Protein AF-A0A2E7HM05-F1 (afdb_monomer_lite)

pLDDT: mean 83.52, std 20.75, range [30.64, 97.94]

Radius of gyration: 20.59 Å; chains: 1; bounding box: 61×38×49 Å

Secondary structure (DSSP, 8-state):
-TTT-SSPEEEEE-S-SHHHHHHHHH-GGGGGGEEEEEEE---SS--SSBTTB-HHHHH-HHHHHHHHTS---EEEE-HHHHTT----HHHHHHHHHTT--PPP--S-SS-----------

Foldseek 3Di:
DLVPDPAADEAEAEAALQVVLVCCVVCLVSLVSHQEYEYEAFAPAQEPPHRGHDDNCVVPVPSVVSNVPSPHHYDYPYCVNVVPPDDDVVVVVVVVVVVDDDDDDPPDDDDPDDDDDDDDD

Structure (mmCIF, N/CA/C/O backbone):
data_AF-A0A2E7HM05-F1
#
_entry.id   AF-A0A2E7HM05-F1
#
loop_
_atom_site.group_PDB
_atom_site.id
_atom_site.type_symbol
_atom_site.label_atom_id
_atom_site.label_alt_id
_atom_site.label_comp_id
_atom_site.label_asym_id
_atom_site.label_entity_id
_atom_site.label_seq_id
_atom_site.pdbx_PDB_ins_code
_atom_site.Cartn_x
_atom_site.Cartn_y
_atom_site.Cartn_z
_atom_site.occupancy
_atom_site.B_iso_or_equiv
_atom_site.auth_seq_id
_atom_site.auth_comp_id
_atom_site.auth_asym_id
_atom_site.auth_atom_id
_atom_site.pdbx_PDB_model_num
ATOM 1 N N . MET A 1 1 ? 4.316 12.181 15.924 1.00 80.44 1 MET A N 1
ATOM 2 C CA . MET A 1 1 ? 3.674 12.770 14.725 1.00 80.44 1 MET A CA 1
ATOM 3 C C . MET A 1 1 ? 2.249 12.251 14.555 1.00 80.44 1 MET A C 1
ATOM 5 O O . MET A 1 1 ? 1.344 13.060 14.660 1.00 80.44 1 MET A O 1
ATOM 9 N N . LEU A 1 2 ? 2.035 10.935 14.402 1.00 90.50 2 LEU A N 1
ATOM 10 C CA . LEU A 1 2 ? 0.694 10.329 14.275 1.00 90.50 2 LEU A CA 1
ATOM 11 C C . LEU A 1 2 ? -0.266 10.676 15.429 1.00 90.50 2 LEU A C 1
ATOM 13 O O . LEU A 1 2 ? -1.378 11.126 15.183 1.00 90.50 2 LEU A O 1
ATOM 17 N N . GLU A 1 3 ? 0.185 10.551 16.679 1.00 92.25 3 GLU A N 1
ATOM 18 C CA . GLU A 1 3 ? -0.626 10.851 17.877 1.00 92.25 3 GLU A CA 1
ATOM 19 C C . GLU A 1 3 ? -1.164 12.281 17.916 1.00 92.25 3 GLU A C 1
ATOM 21 O O . GLU A 1 3 ? -2.309 12.524 18.285 1.00 92.25 3 GLU A O 1
ATOM 26 N N . ARG A 1 4 ? -0.311 13.233 17.531 1.00 94.31 4 ARG A N 1
ATOM 27 C CA . ARG A 1 4 ? -0.591 14.670 17.604 1.00 94.31 4 ARG A CA 1
ATOM 28 C C . ARG A 1 4 ? -1.274 15.191 16.345 1.00 94.31 4 ARG A C 1
ATOM 30 O O . ARG A 1 4 ? -1.575 16.378 16.279 1.00 94.31 4 ARG A O 1
ATOM 37 N N . SER A 1 5 ? -1.486 14.335 15.345 1.00 94.62 5 SER A N 1
ATOM 38 C CA . SER A 1 5 ? -2.126 14.750 14.107 1.00 94.62 5 SER A CA 1
ATOM 39 C C . SER A 1 5 ? -3.607 15.046 14.365 1.00 94.62 5 SER A C 1
ATOM 41 O O . SER A 1 5 ? -4.319 14.168 14.883 1.00 94.62 5 SER A O 1
ATOM 43 N N . PRO A 1 6 ? -4.088 16.254 14.012 1.00 93.75 6 PRO A N 1
ATOM 44 C CA . PRO A 1 6 ? -5.494 16.613 14.166 1.00 93.75 6 PRO A CA 1
ATOM 45 C C . PRO A 1 6 ? -6.390 15.830 13.197 1.00 93.75 6 PRO A C 1
ATOM 47 O O . PRO A 1 6 ? -7.554 15.595 13.501 1.00 93.75 6 PRO A O 1
ATOM 50 N N . SER A 1 7 ? -5.843 15.376 12.066 1.00 95.31 7 SER A N 1
ATOM 51 C CA . SER A 1 7 ? -6.539 14.592 11.044 1.00 95.31 7 SER A CA 1
ATOM 52 C C . SER A 1 7 ? -5.799 13.288 10.711 1.00 95.31 7 SER A C 1
ATOM 54 O O . SER A 1 7 ? -4.596 13.174 10.985 1.00 95.31 7 SER A O 1
ATOM 56 N N . PRO A 1 8 ? -6.489 12.281 10.139 1.00 95.94 8 PRO A N 1
ATOM 57 C CA . PRO A 1 8 ? -5.845 11.052 9.689 1.00 95.94 8 PRO A CA 1
ATOM 58 C C . PRO A 1 8 ? -4.779 11.315 8.618 1.00 95.94 8 PRO A C 1
ATOM 60 O O . PRO A 1 8 ? -4.971 12.139 7.725 1.00 95.94 8 PRO A O 1
ATOM 63 N N . LEU A 1 9 ? -3.655 10.601 8.698 1.00 96.75 9 LEU A N 1
ATOM 64 C CA . LEU A 1 9 ? -2.522 10.771 7.784 1.00 96.75 9 LEU A CA 1
ATOM 65 C C . LEU A 1 9 ? -2.499 9.698 6.696 1.00 96.75 9 LEU A C 1
ATOM 67 O O . LEU A 1 9 ? -2.913 8.560 6.916 1.00 96.75 9 LEU A O 1
ATOM 71 N N . THR A 1 10 ? -1.960 10.064 5.533 1.00 97.00 10 THR A N 1
ATOM 72 C CA . THR A 1 10 ? -1.608 9.104 4.481 1.00 97.00 10 THR A CA 1
ATOM 73 C C . THR A 1 10 ? -0.143 8.715 4.614 1.00 97.00 10 THR A C 1
ATOM 75 O O . THR A 1 10 ? 0.722 9.582 4.733 1.00 97.00 10 THR A O 1
ATOM 78 N N . ILE A 1 11 ? 0.136 7.415 4.586 1.00 96.38 11 ILE A N 1
ATOM 79 C CA . ILE A 1 11 ? 1.489 6.864 4.665 1.00 96.38 11 ILE A CA 1
ATOM 80 C C . ILE A 1 11 ? 1.818 6.180 3.340 1.00 96.38 11 ILE A C 1
ATOM 82 O O . ILE A 1 11 ? 1.040 5.364 2.854 1.00 96.38 11 ILE A O 1
ATOM 86 N N . ALA A 1 12 ? 2.989 6.488 2.784 1.00 97.00 12 ALA A N 1
ATOM 87 C CA . ALA A 1 12 ? 3.566 5.762 1.658 1.00 97.00 12 ALA A CA 1
ATOM 88 C C . ALA A 1 12 ? 4.696 4.850 2.161 1.00 97.00 12 ALA A C 1
ATOM 90 O O . ALA A 1 12 ? 5.713 5.330 2.661 1.00 97.00 12 ALA A O 1
ATOM 91 N N . ALA A 1 13 ? 4.517 3.538 2.040 1.00 96.38 13 ALA A N 1
ATOM 92 C CA . ALA A 1 13 ? 5.487 2.525 2.434 1.00 96.38 13 ALA A CA 1
ATOM 93 C C . ALA A 1 13 ? 6.154 1.932 1.186 1.00 96.38 13 ALA A C 1
ATOM 95 O O . ALA A 1 13 ? 5.538 1.165 0.452 1.00 96.38 13 ALA A O 1
ATOM 96 N N . ILE A 1 14 ? 7.411 2.306 0.936 1.00 94.81 14 ILE A N 1
ATOM 97 C CA . ILE A 1 14 ? 8.164 1.936 -0.284 1.00 94.81 14 ILE A CA 1
ATOM 98 C C . ILE A 1 14 ? 9.291 0.923 0.029 1.00 94.81 14 ILE A C 1
ATOM 100 O O . ILE A 1 14 ? 10.125 0.602 -0.811 1.00 94.81 14 ILE A O 1
ATOM 104 N N . GLY A 1 15 ? 9.322 0.395 1.252 1.00 93.44 15 GLY A N 1
ATOM 105 C CA . GLY A 1 15 ? 10.313 -0.579 1.708 1.00 93.44 15 GLY A CA 1
ATOM 106 C C . GLY A 1 15 ? 9.691 -1.659 2.587 1.00 93.44 15 GLY A C 1
ATOM 107 O O . GLY A 1 15 ? 8.474 -1.847 2.589 1.00 93.44 15 GLY A O 1
ATOM 108 N N . LEU A 1 16 ? 10.538 -2.342 3.360 1.00 95.00 16 LEU A N 1
ATOM 109 C CA . LEU A 1 16 ? 10.126 -3.379 4.308 1.00 95.00 16 LEU A CA 1
ATOM 110 C C . LEU A 1 16 ? 9.070 -2.862 5.291 1.00 95.00 16 LEU A C 1
ATOM 112 O O . LEU A 1 16 ? 9.157 -1.744 5.806 1.00 95.00 16 LEU A O 1
ATOM 116 N N . LEU A 1 17 ? 8.091 -3.713 5.590 1.00 97.06 17 LEU A N 1
ATOM 117 C CA . LEU A 1 17 ? 6.942 -3.354 6.422 1.00 97.06 17 LEU A CA 1
ATOM 118 C C . LEU A 1 17 ? 7.193 -3.508 7.929 1.00 97.06 17 LEU A C 1
ATOM 120 O O . LEU A 1 17 ? 6.311 -3.186 8.722 1.00 97.06 17 LEU A O 1
ATOM 124 N N . THR A 1 18 ? 8.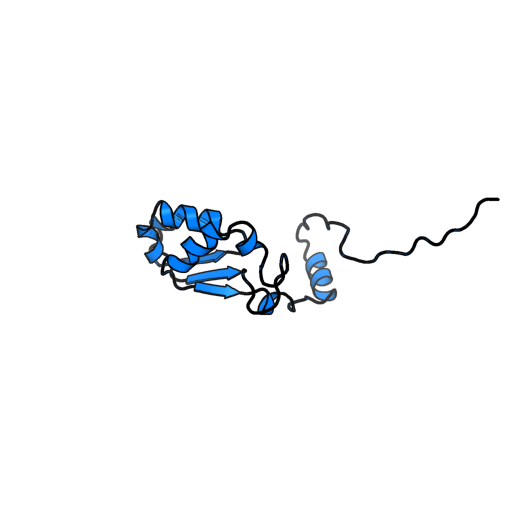387 -3.939 8.344 1.00 97.12 18 THR A N 1
ATOM 125 C CA . THR A 1 18 ? 8.739 -4.220 9.746 1.00 97.12 18 THR A CA 1
ATOM 126 C C . THR A 1 18 ? 8.468 -3.033 10.671 1.00 97.12 18 THR A C 1
ATOM 128 O O . THR A 1 18 ? 7.865 -3.204 11.725 1.00 97.12 18 THR A O 1
ATOM 131 N N . ASN A 1 19 ? 8.812 -1.807 10.262 1.00 95.88 19 ASN A N 1
ATOM 132 C CA . ASN A 1 19 ? 8.566 -0.611 11.078 1.00 95.88 19 ASN A CA 1
ATOM 133 C C . ASN A 1 19 ? 7.068 -0.352 11.306 1.00 95.88 19 ASN A C 1
ATOM 135 O O . ASN A 1 19 ? 6.666 0.044 12.400 1.00 95.88 19 ASN A O 1
ATOM 139 N N . LEU A 1 20 ? 6.237 -0.591 10.286 1.00 96.44 20 LEU A N 1
ATOM 140 C CA . LEU A 1 20 ? 4.785 -0.446 10.397 1.00 96.44 20 LEU A CA 1
ATOM 141 C C . LEU A 1 20 ? 4.172 -1.574 11.225 1.00 96.44 20 LEU A C 1
ATOM 143 O O . LEU A 1 20 ? 3.320 -1.309 12.066 1.00 96.44 20 LEU A O 1
ATOM 147 N N . ALA A 1 21 ? 4.639 -2.809 11.046 1.00 97.62 21 ALA A N 1
ATOM 148 C CA . ALA A 1 21 ? 4.197 -3.933 11.861 1.00 97.62 21 ALA A CA 1
ATOM 149 C C . ALA A 1 21 ? 4.509 -3.700 13.344 1.00 97.62 21 ALA A C 1
ATOM 151 O O . ALA A 1 21 ? 3.627 -3.845 14.185 1.00 97.62 21 ALA A O 1
ATOM 152 N N . MET A 1 22 ? 5.729 -3.257 13.658 1.00 97.50 22 MET A N 1
ATOM 153 C CA . MET A 1 22 ? 6.129 -2.907 15.022 1.00 97.50 22 MET A CA 1
ATOM 154 C C . MET A 1 22 ? 5.255 -1.796 15.605 1.00 97.50 22 MET A C 1
ATOM 156 O O . MET A 1 22 ? 4.830 -1.897 16.754 1.00 97.50 22 MET A O 1
ATOM 160 N N . LEU A 1 23 ? 4.932 -0.766 14.815 1.00 95.69 23 LEU A N 1
ATOM 161 C CA . LEU A 1 23 ? 4.013 0.290 15.234 1.00 95.69 23 LEU A CA 1
ATOM 162 C C . LEU A 1 23 ? 2.619 -0.264 15.555 1.00 95.69 23 LEU A C 1
ATOM 164 O O . LEU A 1 23 ? 2.063 0.080 16.592 1.00 95.69 23 LEU A O 1
ATOM 168 N N . PHE A 1 24 ? 2.059 -1.119 14.701 1.00 96.12 24 PHE A N 1
ATOM 169 C CA . PHE A 1 24 ? 0.708 -1.656 14.890 1.00 96.12 24 PHE A CA 1
ATOM 170 C C . PHE A 1 24 ? 0.617 -2.657 16.039 1.00 96.12 24 PHE A C 1
ATOM 172 O O . PHE A 1 24 ? -0.404 -2.707 16.716 1.00 96.12 24 PHE A O 1
ATOM 179 N N . ILE A 1 25 ? 1.690 -3.407 16.298 1.00 96.94 25 ILE A N 1
ATOM 180 C CA . ILE A 1 25 ? 1.787 -4.296 17.460 1.00 96.94 25 ILE A CA 1
ATOM 181 C C . ILE A 1 25 ? 1.902 -3.478 18.747 1.00 96.94 25 ILE A C 1
ATOM 183 O O . ILE A 1 25 ? 1.195 -3.748 19.713 1.00 96.94 25 ILE A O 1
ATOM 187 N N . ALA A 1 26 ? 2.787 -2.478 18.773 1.00 97.00 26 ALA A N 1
ATOM 188 C CA . ALA A 1 26 ? 3.039 -1.691 19.976 1.00 97.00 26 ALA A CA 1
ATOM 189 C C . ALA A 1 26 ? 1.897 -0.717 20.297 1.00 97.00 26 ALA A C 1
ATOM 191 O O . ALA A 1 26 ? 1.639 -0.435 21.465 1.00 97.00 26 ALA A O 1
ATOM 192 N N . ARG A 1 27 ? 1.249 -0.165 19.266 1.00 95.94 27 ARG A N 1
ATOM 193 C CA . ARG A 1 27 ? 0.246 0.904 19.357 1.00 95.94 27 ARG A CA 1
ATOM 194 C C . ARG A 1 27 ? -0.919 0.668 18.390 1.00 95.94 27 ARG A C 1
ATOM 196 O O . ARG A 1 27 ? -1.109 1.444 17.447 1.00 95.94 27 ARG A O 1
ATOM 203 N N . PRO A 1 28 ? -1.723 -0.387 18.615 1.00 95.69 28 PRO A N 1
ATOM 204 C CA . PRO A 1 28 ? -2.885 -0.688 17.778 1.00 95.69 28 PRO A CA 1
ATOM 205 C C . PRO A 1 28 ? -3.925 0.445 17.784 1.00 95.69 28 PRO A C 1
ATOM 207 O O . PRO A 1 28 ? -4.638 0.636 16.802 1.00 95.69 28 PRO A O 1
ATOM 210 N N . ASP A 1 29 ? -3.962 1.261 18.844 1.00 94.69 29 ASP A N 1
ATOM 211 C CA . ASP A 1 29 ? -4.798 2.462 18.952 1.00 94.69 29 ASP A CA 1
ATOM 212 C C . ASP A 1 29 ? -4.504 3.508 17.861 1.00 94.69 29 ASP A C 1
ATOM 214 O O . ASP A 1 29 ? -5.381 4.286 17.484 1.00 94.69 29 ASP A O 1
ATOM 218 N N . LEU A 1 30 ? -3.286 3.511 17.308 1.00 95.56 30 LEU A N 1
ATOM 219 C CA . LEU A 1 30 ? -2.871 4.470 16.284 1.00 95.56 30 LEU A CA 1
ATOM 220 C C . LEU A 1 30 ? -3.236 4.056 14.860 1.00 95.56 30 LEU A C 1
ATOM 222 O O . LEU A 1 30 ? -3.127 4.886 13.957 1.00 95.56 30 LEU A O 1
ATOM 226 N N . VAL A 1 31 ? -3.718 2.831 14.639 1.00 95.38 31 VAL A N 1
ATOM 227 C CA . VAL A 1 31 ? -4.168 2.397 13.307 1.00 95.38 31 VAL A CA 1
ATOM 228 C C . VAL A 1 31 ? -5.294 3.302 12.796 1.00 95.38 31 VAL A C 1
ATOM 230 O O . VAL A 1 31 ? -5.267 3.723 11.643 1.00 95.38 31 VAL A O 1
ATOM 233 N N . GLY A 1 32 ? -6.227 3.705 13.666 1.00 94.06 32 GLY A N 1
ATOM 234 C CA . GLY A 1 32 ? -7.331 4.605 13.305 1.00 94.06 32 GLY A CA 1
ATOM 235 C C . GLY A 1 32 ? -6.897 6.026 12.914 1.00 94.06 32 GLY A C 1
ATOM 236 O O . GLY A 1 32 ? -7.685 6.781 12.349 1.00 94.06 32 GLY A O 1
ATOM 237 N N . LYS A 1 33 ? -5.641 6.410 13.181 1.00 95.88 33 LYS A N 1
ATOM 238 C CA . LYS A 1 33 ? -5.056 7.685 12.727 1.00 95.88 33 LYS A CA 1
ATOM 239 C C . LYS A 1 33 ? -4.503 7.604 11.300 1.00 95.88 33 LYS A C 1
ATOM 241 O O . LYS A 1 33 ? -4.031 8.617 10.781 1.00 95.88 33 LYS A O 1
ATOM 246 N N . ILE A 1 34 ? -4.552 6.438 10.659 1.00 96.62 34 ILE A N 1
ATOM 247 C CA . ILE A 1 34 ? -4.128 6.249 9.273 1.00 96.62 34 ILE A CA 1
ATOM 248 C C . ILE A 1 34 ? -5.354 6.363 8.377 1.00 96.62 34 ILE A C 1
ATOM 250 O O . ILE A 1 34 ? -6.211 5.486 8.353 1.00 96.62 34 ILE A O 1
ATOM 254 N N . GLY A 1 35 ? -5.423 7.459 7.624 1.00 96.88 35 GLY A N 1
ATOM 255 C CA . GLY A 1 35 ? -6.470 7.660 6.626 1.00 96.88 35 GLY A CA 1
ATOM 256 C C . GLY A 1 35 ? -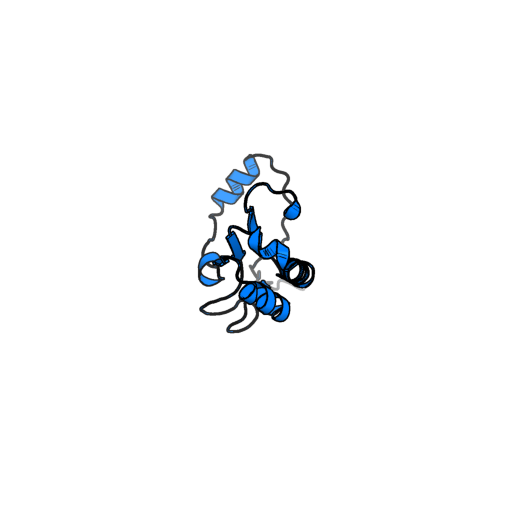6.257 6.787 5.390 1.00 96.88 35 GLY A C 1
ATOM 257 O O . GLY A 1 35 ? -7.224 6.337 4.784 1.00 96.88 35 GLY A O 1
ATOM 258 N N . HIS A 1 36 ? -4.997 6.538 5.022 1.00 97.94 36 HIS A N 1
ATOM 259 C CA . HIS A 1 36 ? -4.648 5.673 3.899 1.00 97.94 36 HIS A CA 1
ATOM 260 C C . HIS A 1 36 ? -3.211 5.156 4.021 1.00 97.94 36 HIS A C 1
ATOM 262 O O . HIS A 1 36 ? -2.307 5.896 4.414 1.00 97.94 36 HIS A O 1
ATOM 268 N N . LEU A 1 37 ? -2.979 3.906 3.632 1.00 97.62 37 LEU A N 1
ATOM 269 C CA . LEU A 1 37 ? -1.658 3.294 3.549 1.00 97.62 37 LEU A CA 1
ATOM 270 C C . LEU A 1 37 ? -1.388 2.811 2.114 1.00 97.62 37 LEU A C 1
ATOM 272 O O . LEU A 1 37 ? -1.932 1.807 1.664 1.00 97.62 37 LEU A O 1
ATOM 276 N N . ALA A 1 38 ? -0.542 3.540 1.388 1.00 97.69 38 ALA A N 1
ATOM 277 C CA . ALA A 1 38 ? -0.095 3.176 0.048 1.00 97.69 38 ALA A CA 1
ATOM 278 C C . ALA A 1 38 ? 1.200 2.365 0.156 1.00 97.69 38 ALA A C 1
ATOM 280 O O . ALA A 1 38 ? 2.222 2.882 0.605 1.00 97.69 38 ALA A O 1
ATOM 281 N N . ILE A 1 39 ? 1.168 1.096 -0.237 1.00 97.25 39 ILE A N 1
ATOM 282 C CA . ILE A 1 39 ? 2.291 0.166 -0.088 1.00 97.25 39 ILE A CA 1
ATOM 283 C C . ILE A 1 39 ? 2.826 -0.197 -1.467 1.00 97.25 39 ILE A C 1
ATOM 285 O O . ILE A 1 39 ? 2.090 -0.732 -2.290 1.00 97.25 39 ILE A O 1
ATOM 289 N N . MET A 1 40 ? 4.116 0.028 -1.708 1.00 96.44 40 MET A N 1
ATOM 290 C CA . MET A 1 40 ? 4.816 -0.591 -2.829 1.00 96.44 40 MET A CA 1
ATOM 291 C C . MET A 1 40 ? 5.324 -1.963 -2.397 1.00 96.44 40 MET A C 1
ATOM 293 O O . MET A 1 40 ? 6.301 -2.078 -1.652 1.00 96.44 40 MET A O 1
ATOM 297 N N . GLY A 1 41 ? 4.658 -3.005 -2.870 1.00 93.25 41 GLY A N 1
ATOM 298 C CA . GLY A 1 41 ? 5.036 -4.368 -2.545 1.00 93.25 41 GLY A CA 1
ATOM 299 C C . GLY A 1 41 ? 4.040 -5.391 -3.058 1.00 93.25 41 GLY A C 1
ATOM 300 O O . GLY A 1 41 ? 2.920 -5.065 -3.457 1.00 93.25 41 GLY A O 1
ATOM 301 N N . GLY A 1 42 ? 4.473 -6.645 -3.037 1.00 92.94 42 GLY A N 1
ATOM 302 C CA . GLY A 1 42 ? 3.694 -7.768 -3.544 1.00 92.94 42 GLY A CA 1
ATOM 303 C C . GLY A 1 42 ? 3.697 -7.869 -5.071 1.00 92.94 42 GLY A C 1
ATOM 304 O O . GLY A 1 42 ? 4.116 -6.967 -5.799 1.00 92.94 42 GLY A O 1
ATOM 305 N N . ALA A 1 43 ? 3.219 -9.005 -5.560 1.00 92.12 43 ALA A N 1
ATOM 306 C CA . ALA A 1 43 ? 3.030 -9.288 -6.975 1.00 92.12 43 ALA A CA 1
ATOM 307 C C . ALA A 1 43 ? 1.724 -10.070 -7.132 1.00 92.12 43 ALA A C 1
ATOM 309 O O . ALA A 1 43 ? 1.450 -10.962 -6.330 1.00 92.12 43 ALA A O 1
ATOM 310 N N . THR A 1 44 ? 0.917 -9.729 -8.136 1.00 88.25 44 THR A N 1
ATOM 311 C CA . THR A 1 44 ? -0.239 -10.555 -8.523 1.00 88.25 44 THR A CA 1
ATOM 312 C C . THR A 1 44 ? 0.170 -11.601 -9.553 1.00 88.25 44 THR A C 1
ATOM 314 O O . THR A 1 44 ? -0.427 -12.672 -9.616 1.00 88.25 44 THR A O 1
ATOM 317 N N . GLY A 1 45 ? 1.206 -11.302 -10.341 1.00 85.81 45 GLY A N 1
ATOM 318 C CA . GLY A 1 45 ? 1.841 -12.228 -11.265 1.00 85.81 45 GLY A CA 1
ATOM 319 C C . GLY A 1 45 ? 3.151 -12.798 -10.723 1.00 85.81 45 GLY A C 1
ATOM 320 O O . GLY A 1 45 ? 3.217 -13.402 -9.651 1.00 85.81 45 GLY A O 1
ATOM 321 N N . ARG A 1 46 ? 4.213 -12.636 -11.518 1.00 88.75 46 ARG A N 1
ATOM 322 C CA . ARG A 1 46 ? 5.541 -13.158 -11.193 1.00 88.75 46 ARG A CA 1
ATOM 323 C C . ARG A 1 46 ? 6.284 -12.223 -10.241 1.00 88.75 46 ARG A C 1
ATOM 325 O O . ARG A 1 46 ? 6.330 -11.018 -10.486 1.00 88.75 46 ARG A O 1
ATOM 332 N N . GLY A 1 47 ? 6.894 -12.783 -9.203 1.00 90.38 47 GLY A N 1
ATOM 333 C CA . GLY A 1 47 ? 7.751 -12.052 -8.273 1.00 90.38 47 GLY A CA 1
ATOM 334 C C . GLY A 1 47 ? 9.130 -11.706 -8.848 1.00 90.38 47 GLY A C 1
ATOM 335 O O . GLY A 1 47 ? 9.523 -12.180 -9.917 1.00 90.38 47 GLY A O 1
ATOM 336 N N . ASN A 1 48 ? 9.870 -10.851 -8.136 1.00 89.25 48 ASN A N 1
ATOM 337 C CA . ASN A 1 48 ? 11.254 -10.486 -8.469 1.00 89.25 48 ASN A CA 1
ATOM 338 C C . ASN A 1 48 ? 12.298 -11.278 -7.664 1.00 89.25 48 ASN A C 1
ATOM 340 O O . ASN A 1 48 ? 13.444 -11.347 -8.102 1.00 89.25 48 ASN A O 1
ATOM 344 N N . VAL A 1 49 ? 11.919 -11.864 -6.522 1.00 89.38 49 VAL A N 1
ATOM 345 C CA . VAL A 1 49 ? 12.816 -12.672 -5.676 1.00 89.38 49 VAL A CA 1
ATOM 346 C C . VAL A 1 49 ? 12.534 -14.164 -5.821 1.00 89.38 49 VAL A C 1
ATOM 348 O O . VAL A 1 49 ? 13.464 -14.952 -5.958 1.00 89.38 49 VAL A O 1
ATOM 351 N N . ALA A 1 50 ? 11.261 -14.552 -5.842 1.00 84.12 50 ALA A N 1
ATOM 352 C CA . ALA A 1 50 ? 10.821 -15.914 -6.142 1.00 84.12 50 ALA A CA 1
ATOM 353 C C . ALA A 1 50 ? 9.637 -15.871 -7.113 1.00 84.12 50 ALA A C 1
ATOM 355 O O . ALA A 1 50 ? 9.120 -14.790 -7.401 1.00 84.12 50 ALA A O 1
ATOM 356 N N . ASP A 1 51 ? 9.172 -17.028 -7.589 1.00 83.12 51 ASP A N 1
ATOM 357 C CA . ASP A 1 51 ? 8.148 -17.093 -8.642 1.00 83.12 51 ASP A CA 1
ATOM 358 C C . ASP A 1 51 ? 6.888 -16.278 -8.325 1.00 83.12 51 ASP A C 1
ATOM 360 O O . ASP A 1 51 ? 6.360 -15.622 -9.218 1.00 83.12 51 ASP A O 1
ATOM 364 N N . HIS A 1 52 ? 6.481 -16.207 -7.055 1.00 82.06 52 HIS A N 1
ATOM 365 C CA . HIS A 1 52 ? 5.336 -15.407 -6.598 1.00 82.06 52 HIS A CA 1
ATOM 366 C C . HIS A 1 52 ? 5.671 -14.464 -5.431 1.00 82.06 52 HIS A C 1
ATOM 368 O O . HIS A 1 52 ? 4.781 -14.062 -4.687 1.00 82.06 52 HIS A O 1
ATOM 374 N N . ALA A 1 53 ? 6.951 -14.117 -5.239 1.00 86.88 53 ALA A N 1
ATOM 375 C CA . ALA A 1 53 ? 7.377 -13.277 -4.118 1.00 86.88 53 ALA A CA 1
ATOM 376 C C . ALA A 1 53 ? 8.074 -11.992 -4.578 1.00 86.88 53 ALA A C 1
ATOM 378 O O . ALA A 1 53 ? 9.063 -12.020 -5.318 1.00 86.88 53 ALA A O 1
ATOM 379 N N . GLU A 1 54 ? 7.555 -10.864 -4.100 1.00 93.69 54 GLU A N 1
ATOM 380 C CA . GLU A 1 54 ? 8.171 -9.549 -4.246 1.00 93.69 54 GLU A CA 1
ATOM 381 C C . GLU A 1 54 ? 9.083 -9.255 -3.043 1.00 93.69 54 GLU A C 1
ATOM 383 O O . GLU A 1 54 ? 8.757 -9.632 -1.920 1.00 93.69 54 GLU A O 1
ATOM 388 N N . PHE A 1 55 ? 10.221 -8.603 -3.282 1.00 93.94 55 PHE A N 1
ATOM 389 C CA . PHE A 1 55 ? 11.281 -8.329 -2.308 1.00 93.94 55 PHE A CA 1
ATOM 390 C C . PHE A 1 55 ? 10.802 -7.777 -0.956 1.00 93.94 55 PHE A C 1
ATOM 392 O O . PHE A 1 55 ? 11.120 -8.375 0.073 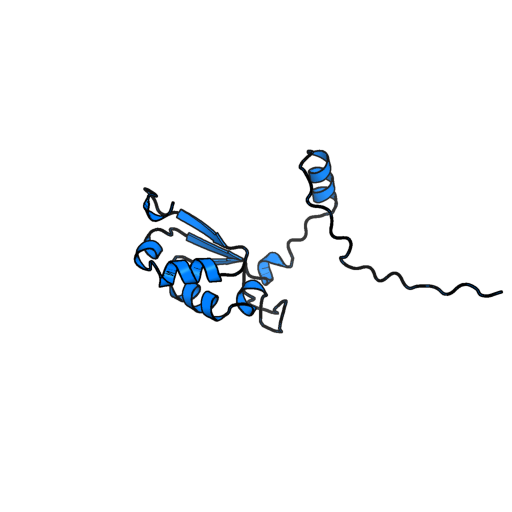1.00 93.94 55 PHE A O 1
ATOM 399 N N . ASN A 1 56 ? 10.034 -6.684 -0.934 1.00 93.69 56 ASN A N 1
ATOM 400 C CA . ASN A 1 56 ? 9.607 -6.042 0.315 1.00 93.69 56 ASN A CA 1
ATOM 401 C C . ASN A 1 56 ? 8.738 -6.966 1.182 1.00 93.69 56 ASN A C 1
ATOM 403 O O . ASN A 1 56 ? 8.804 -6.899 2.408 1.00 93.69 56 ASN A O 1
ATOM 407 N N . ILE A 1 57 ? 7.939 -7.833 0.555 1.00 94.25 57 ILE A N 1
ATOM 408 C CA . ILE A 1 57 ? 7.107 -8.824 1.253 1.00 94.25 57 ILE A CA 1
ATOM 409 C C . ILE A 1 57 ? 7.904 -10.088 1.594 1.00 94.25 57 ILE A C 1
ATOM 411 O O . ILE A 1 57 ? 7.695 -10.682 2.647 1.00 94.25 57 ILE A O 1
ATOM 415 N N . HIS A 1 58 ? 8.819 -10.508 0.720 1.00 94.88 58 HIS A N 1
ATOM 416 C CA . HIS A 1 58 ? 9.582 -11.746 0.871 1.00 94.88 58 HIS A CA 1
ATOM 417 C C . HIS A 1 58 ? 10.557 -11.701 2.046 1.00 94.88 58 HIS A C 1
ATOM 419 O O . HIS A 1 58 ? 10.735 -12.703 2.731 1.00 94.88 58 HIS A O 1
ATOM 425 N N . VAL A 1 59 ? 11.196 -10.554 2.274 1.00 95.62 59 VAL A N 1
ATOM 426 C CA . VAL A 1 59 ? 12.196 -10.403 3.339 1.00 95.62 59 VAL A CA 1
ATOM 427 C C . VAL A 1 59 ? 11.554 -10.442 4.732 1.00 95.62 59 VAL A C 1
ATOM 429 O O . VAL A 1 59 ? 12.171 -10.954 5.660 1.00 95.62 59 VAL A O 1
ATOM 432 N N . ASP A 1 60 ? 10.320 -9.948 4.884 1.00 95.88 60 ASP A N 1
ATOM 433 C CA . ASP A 1 60 ? 9.577 -10.015 6.149 1.00 95.88 60 ASP A CA 1
ATOM 434 C C . ASP A 1 60 ? 8.075 -10.299 5.920 1.00 95.88 60 ASP A C 1
ATOM 436 O O . ASP A 1 60 ? 7.224 -9.398 5.994 1.00 95.88 60 ASP A O 1
ATOM 440 N N . PRO A 1 61 ? 7.714 -11.567 5.646 1.00 95.19 61 PRO A N 1
ATOM 441 C CA . PRO A 1 61 ? 6.328 -11.950 5.394 1.00 95.19 61 PRO A CA 1
ATOM 442 C C . PRO A 1 61 ? 5.461 -11.851 6.658 1.00 95.19 61 PRO A C 1
ATOM 444 O O . PRO A 1 61 ? 4.242 -11.685 6.564 1.00 95.19 61 PRO A O 1
ATOM 447 N N . HIS A 1 62 ? 6.069 -11.918 7.848 1.00 96.88 62 HIS A N 1
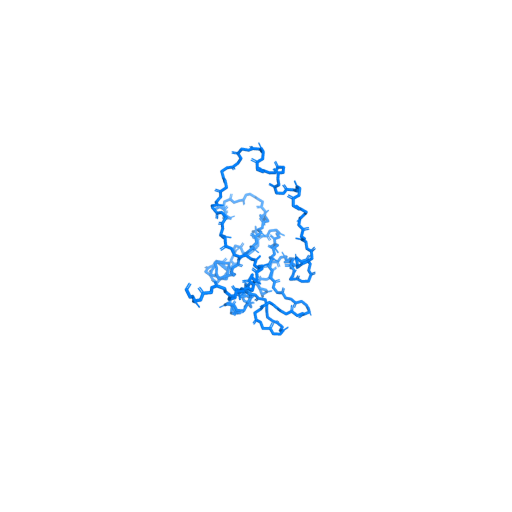ATOM 448 C CA . HIS A 1 62 ? 5.359 -11.773 9.117 1.00 96.88 62 HIS A CA 1
ATOM 449 C C . HIS A 1 62 ? 4.900 -10.331 9.326 1.00 96.88 62 HIS A C 1
ATOM 451 O O . HIS A 1 62 ? 3.722 -10.108 9.616 1.00 96.88 62 HIS A O 1
ATOM 457 N N . ALA A 1 63 ? 5.783 -9.354 9.107 1.00 97.31 63 ALA A N 1
ATOM 458 C CA . ALA A 1 63 ? 5.406 -7.948 9.149 1.00 97.31 63 ALA A CA 1
ATOM 459 C C . ALA A 1 63 ? 4.348 -7.613 8.096 1.00 97.31 63 ALA A C 1
ATOM 461 O O . ALA A 1 63 ? 3.378 -6.917 8.402 1.00 97.31 63 ALA A O 1
ATOM 462 N N . ALA A 1 64 ? 4.480 -8.156 6.882 1.00 96.19 64 ALA A N 1
ATOM 463 C CA . ALA A 1 64 ? 3.463 -7.995 5.851 1.00 96.19 64 ALA A CA 1
ATOM 464 C C . ALA A 1 64 ? 2.096 -8.511 6.320 1.00 96.19 64 ALA A C 1
ATOM 466 O O . ALA A 1 64 ? 1.108 -7.787 6.222 1.00 96.19 64 ALA A O 1
ATOM 467 N N . LYS A 1 65 ? 2.030 -9.709 6.913 1.00 97.06 65 LYS A N 1
ATOM 468 C CA . LYS A 1 65 ? 0.779 -10.255 7.460 1.00 97.06 65 LYS A CA 1
ATOM 469 C C . LYS A 1 65 ? 0.157 -9.337 8.516 1.00 97.06 65 LYS A C 1
ATOM 471 O O . LYS A 1 65 ? -1.050 -9.106 8.470 1.00 97.06 65 LYS A O 1
ATOM 476 N N . VAL A 1 66 ? 0.961 -8.812 9.443 1.00 97.81 66 VAL A N 1
ATOM 477 C CA . VAL A 1 66 ? 0.496 -7.883 10.488 1.00 97.81 66 VAL A CA 1
ATOM 478 C C . VAL A 1 66 ? -0.095 -6.621 9.865 1.00 97.81 66 VAL A C 1
ATOM 480 O O . VAL A 1 66 ? -1.220 -6.254 10.186 1.00 97.81 66 VAL A O 1
ATOM 483 N N . VAL A 1 67 ? 0.630 -5.989 8.939 1.00 97.12 67 VAL A N 1
ATOM 484 C CA . VAL A 1 67 ? 0.193 -4.745 8.291 1.00 97.12 67 VAL A CA 1
ATOM 485 C C . VAL A 1 67 ? -1.075 -4.953 7.468 1.00 97.12 67 VAL A C 1
ATOM 487 O O . VAL A 1 67 ? -2.012 -4.171 7.606 1.00 97.12 67 VAL A O 1
ATOM 490 N N . MET A 1 68 ? -1.152 -6.026 6.675 1.00 96.06 68 MET A N 1
ATOM 491 C CA . MET A 1 68 ? -2.349 -6.331 5.879 1.00 96.06 68 MET A CA 1
ATOM 492 C C . MET A 1 68 ? -3.568 -6.654 6.750 1.00 96.06 68 MET A C 1
ATOM 494 O O . MET A 1 68 ? -4.698 -6.423 6.331 1.00 96.06 68 MET A O 1
ATOM 498 N N . SER A 1 69 ? -3.351 -7.164 7.966 1.00 96.69 69 SER A N 1
ATOM 499 C CA . SER A 1 69 ? -4.425 -7.500 8.911 1.00 96.69 69 SER A CA 1
ATOM 500 C C . SER A 1 69 ? -4.788 -6.348 9.854 1.00 96.69 69 SER A C 1
ATOM 502 O O . SER A 1 69 ? -5.693 -6.501 10.668 1.00 96.69 69 SER A O 1
ATOM 504 N N . ALA A 1 70 ? -4.100 -5.203 9.777 1.00 93.81 70 ALA A N 1
ATOM 505 C CA . ALA A 1 70 ? -4.267 -4.110 10.735 1.00 93.81 70 ALA A CA 1
ATOM 506 C C . ALA A 1 70 ? -5.615 -3.383 10.603 1.00 93.81 70 ALA A C 1
ATOM 508 O O . ALA A 1 70 ? -6.030 -2.709 11.537 1.00 93.81 70 ALA A O 1
ATOM 509 N N . GLY A 1 71 ? -6.307 -3.509 9.465 1.00 93.56 71 GLY A N 1
ATOM 510 C CA . GLY A 1 71 ? -7.598 -2.850 9.226 1.00 93.56 71 GLY A CA 1
ATOM 511 C C . GLY A 1 71 ? -7.494 -1.397 8.749 1.00 93.56 71 GLY A C 1
ATOM 512 O O . GLY A 1 71 ? -8.514 -0.725 8.613 1.00 93.56 71 GLY A O 1
ATOM 513 N N . ALA A 1 72 ? -6.284 -0.905 8.461 1.00 95.00 72 ALA A N 1
ATOM 514 C CA . ALA A 1 72 ? -6.100 0.373 7.779 1.00 95.00 72 ALA A CA 1
ATOM 515 C C . ALA A 1 72 ? -6.571 0.287 6.309 1.00 95.00 72 ALA A C 1
ATOM 517 O O . ALA A 1 72 ? -6.442 -0.775 5.692 1.00 95.00 72 ALA A O 1
ATOM 518 N N . PRO A 1 73 ? -7.053 1.387 5.701 1.00 96.94 73 PRO A N 1
ATOM 519 C CA . PRO A 1 73 ? -7.338 1.424 4.267 1.00 96.94 73 PRO A CA 1
ATOM 520 C C . PRO A 1 73 ? -6.036 1.298 3.464 1.00 96.94 73 PRO A C 1
ATOM 522 O O . PRO A 1 73 ? -5.194 2.195 3.514 1.00 96.94 73 PRO A O 1
ATOM 525 N N . ILE A 1 74 ? -5.852 0.186 2.745 1.00 97.56 74 ILE A N 1
ATOM 526 C CA . ILE A 1 74 ? -4.594 -0.149 2.059 1.00 97.56 74 ILE A CA 1
ATOM 527 C C . ILE A 1 74 ? -4.774 -0.159 0.539 1.00 97.56 74 ILE A C 1
ATOM 529 O O . ILE A 1 74 ? -5.706 -0.772 0.023 1.00 97.56 74 ILE A O 1
ATOM 533 N N . THR A 1 75 ? -3.816 0.440 -0.172 1.00 96.81 75 THR A N 1
ATOM 534 C CA . THR A 1 75 ? -3.627 0.262 -1.621 1.00 96.81 75 THR A CA 1
ATOM 535 C C . THR A 1 75 ? -2.261 -0.349 -1.893 1.00 96.81 75 THR A C 1
ATOM 537 O O . THR A 1 75 ? -1.251 0.145 -1.393 1.00 96.81 75 THR A O 1
ATOM 540 N N . LEU A 1 76 ? -2.218 -1.390 -2.729 1.00 95.00 76 LEU A N 1
ATOM 541 C CA . LEU A 1 76 ? -0.974 -2.032 -3.152 1.00 95.00 76 LEU A CA 1
ATOM 542 C C . LEU A 1 76 ? -0.550 -1.572 -4.549 1.00 95.00 76 LEU A C 1
ATOM 544 O O . LEU A 1 76 ? -1.198 -1.884 -5.547 1.00 95.00 76 LEU A O 1
ATOM 548 N N . ALA A 1 77 ? 0.591 -0.894 -4.620 1.00 94.81 77 ALA A N 1
ATOM 549 C CA . ALA A 1 77 ? 1.361 -0.690 -5.839 1.00 94.81 77 ALA A CA 1
ATOM 550 C C . ALA A 1 77 ? 2.268 -1.910 -6.060 1.00 94.81 77 ALA A C 1
ATOM 552 O O . ALA A 1 77 ? 3.431 -1.946 -5.651 1.00 94.81 77 ALA A O 1
ATOM 553 N N . THR A 1 78 ? 1.694 -2.949 -6.661 1.00 94.00 78 THR A N 1
ATOM 554 C CA . THR A 1 78 ? 2.363 -4.237 -6.889 1.00 94.00 78 THR A CA 1
ATOM 555 C C . THR A 1 78 ? 3.432 -4.152 -7.975 1.00 94.00 78 THR A C 1
ATOM 557 O O . THR A 1 78 ? 3.428 -3.242 -8.813 1.00 94.00 78 THR A O 1
ATOM 560 N N . LEU A 1 79 ? 4.316 -5.151 -8.018 1.00 92.69 79 LEU A N 1
ATOM 561 C CA . LEU A 1 79 ? 5.344 -5.275 -9.050 1.00 92.69 79 LEU A CA 1
ATOM 562 C C . LEU A 1 79 ? 4.764 -5.228 -10.473 1.00 92.69 79 LEU A C 1
ATOM 564 O O . LEU A 1 79 ? 5.396 -4.696 -11.378 1.00 92.69 79 LEU A O 1
ATOM 568 N N . ASP A 1 80 ? 3.547 -5.725 -10.684 1.00 89.69 80 ASP A N 1
ATOM 569 C CA . ASP A 1 80 ? 2.871 -5.687 -11.981 1.00 89.69 80 ASP A CA 1
ATOM 570 C C . ASP A 1 80 ? 2.591 -4.264 -12.477 1.00 89.69 80 ASP A C 1
ATOM 572 O O . ASP A 1 80 ? 2.673 -4.013 -13.681 1.00 89.69 80 ASP A O 1
ATOM 576 N N . THR A 1 81 ? 2.356 -3.327 -11.554 1.00 89.56 81 THR A N 1
ATOM 577 C CA . THR A 1 81 ? 2.179 -1.903 -11.870 1.00 89.56 81 THR A CA 1
ATOM 578 C C . THR A 1 81 ? 3.510 -1.166 -12.016 1.00 89.56 81 THR A C 1
ATOM 580 O O . THR A 1 81 ? 3.643 -0.297 -12.875 1.00 89.56 81 THR A O 1
ATOM 583 N N . THR A 1 82 ? 4.527 -1.531 -11.231 1.00 89.25 82 THR A N 1
ATOM 584 C CA . THR A 1 82 ? 5.794 -0.785 -11.172 1.00 89.25 82 THR A CA 1
ATOM 585 C C . THR A 1 82 ? 6.847 -1.273 -12.171 1.00 89.25 82 THR A C 1
ATOM 587 O O . THR A 1 82 ? 7.622 -0.464 -12.678 1.00 89.25 82 THR A O 1
ATOM 590 N N . LYS A 1 83 ? 6.863 -2.564 -12.541 1.00 88.62 83 LYS A N 1
ATOM 591 C CA . LYS A 1 83 ? 7.908 -3.171 -13.401 1.00 88.62 83 LYS A CA 1
ATOM 592 C C . LYS A 1 83 ? 8.025 -2.554 -14.798 1.00 88.62 83 LYS A C 1
ATOM 594 O O . LYS A 1 83 ? 9.095 -2.597 -15.412 1.00 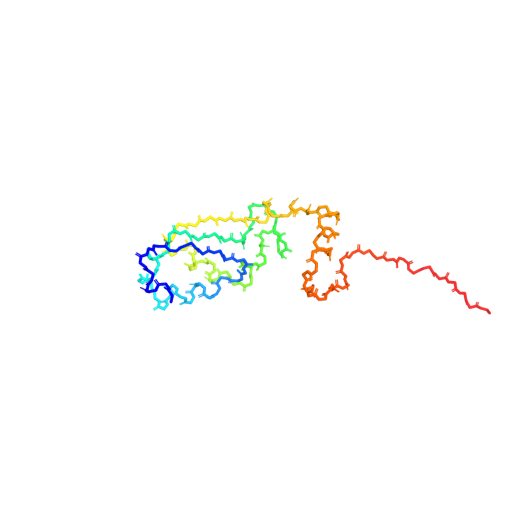88.62 83 LYS A O 1
ATOM 599 N N . ASN A 1 84 ? 6.923 -2.004 -15.303 1.00 86.25 84 ASN A N 1
ATOM 600 C CA . ASN A 1 84 ? 6.833 -1.418 -16.639 1.00 86.25 84 ASN A CA 1
ATOM 601 C C . ASN A 1 84 ? 7.023 0.105 -16.633 1.00 86.25 84 ASN A C 1
ATOM 603 O O . ASN A 1 84 ? 7.124 0.708 -17.700 1.00 86.25 84 ASN A O 1
ATOM 607 N N . LEU A 1 85 ? 7.117 0.729 -15.455 1.00 88.69 85 LEU A N 1
ATOM 608 C CA . LEU A 1 85 ? 7.278 2.170 -15.320 1.00 88.69 85 LEU A CA 1
ATOM 609 C C . LEU A 1 85 ? 8.755 2.552 -15.489 1.00 88.69 85 LEU A C 1
ATOM 611 O O . LEU A 1 85 ? 9.477 2.786 -14.523 1.00 88.69 85 LEU A O 1
ATOM 615 N N . ARG A 1 86 ? 9.225 2.560 -16.738 1.00 87.88 86 ARG A N 1
ATOM 616 C CA . ARG A 1 86 ? 10.613 2.883 -17.093 1.00 87.88 86 ARG A CA 1
ATOM 617 C C . ARG A 1 86 ? 10.687 4.292 -17.680 1.00 87.88 86 ARG A C 1
ATOM 619 O O . ARG A 1 86 ? 10.262 4.476 -18.821 1.00 87.88 86 ARG A O 1
ATOM 626 N N . PRO A 1 87 ? 11.228 5.280 -16.948 1.00 90.00 87 PRO A N 1
ATOM 627 C CA . PRO A 1 87 ? 11.450 6.603 -17.509 1.00 90.00 87 PRO A CA 1
ATOM 628 C C . PRO A 1 87 ? 12.426 6.537 -18.696 1.00 90.00 87 PRO A C 1
ATOM 630 O O . PRO A 1 87 ? 13.394 5.767 -18.641 1.00 90.00 87 PRO A O 1
ATOM 633 N N . PRO A 1 88 ? 12.213 7.329 -19.762 1.00 92.31 88 PRO A N 1
ATOM 634 C CA . PRO A 1 88 ? 13.169 7.421 -20.858 1.00 92.31 88 PRO A CA 1
ATOM 635 C C . PRO A 1 88 ? 14.479 8.058 -20.379 1.00 92.31 88 PRO A C 1
ATOM 637 O O . PRO A 1 88 ? 14.495 8.819 -19.411 1.00 92.31 88 PRO A O 1
ATOM 640 N N . GLN A 1 89 ? 15.583 7.797 -21.085 1.00 90.38 89 GLN A N 1
ATOM 641 C CA . GLN A 1 89 ? 16.890 8.369 -20.733 1.00 90.38 89 GLN A CA 1
ATOM 642 C C . GLN A 1 89 ? 16.852 9.906 -20.669 1.00 90.38 89 GLN A C 1
ATOM 644 O O . GLN A 1 89 ? 17.400 10.485 -19.736 1.00 90.38 89 GLN A O 1
ATOM 649 N N . SER A 1 90 ? 16.094 10.540 -21.568 1.00 92.25 90 SER A N 1
ATOM 650 C CA . SER A 1 90 ? 15.886 11.992 -21.591 1.00 92.25 90 SER A CA 1
ATOM 651 C C . SER A 1 90 ? 15.323 12.558 -20.284 1.00 92.25 90 SER A C 1
ATOM 653 O O . SER A 1 90 ? 15.639 13.686 -19.923 1.00 92.25 90 SER A O 1
ATOM 655 N N . TRP A 1 91 ? 14.530 11.783 -19.537 1.00 91.44 91 TRP A N 1
ATOM 656 C CA . TRP A 1 91 ? 14.031 12.199 -18.225 1.00 91.44 91 TRP A CA 1
ATOM 657 C C . TRP A 1 91 ? 15.167 12.302 -17.196 1.00 91.44 91 TRP A C 1
ATOM 659 O O . TRP A 1 91 ? 15.225 13.252 -16.418 1.00 91.44 91 TRP A O 1
ATOM 669 N N . PHE A 1 92 ? 16.116 11.360 -17.223 1.00 89.19 92 PHE A N 1
ATOM 670 C CA . PHE A 1 92 ? 17.305 11.411 -16.368 1.00 89.19 92 PHE A CA 1
ATOM 671 C C . PHE A 1 92 ? 18.270 12.525 -16.774 1.00 89.19 92 PHE A C 1
ATOM 673 O O . PHE A 1 92 ? 18.896 13.127 -15.900 1.00 89.19 92 PHE A O 1
ATOM 680 N N . ASP A 1 93 ? 18.385 12.792 -18.074 1.00 89.75 93 ASP A N 1
ATOM 681 C CA . ASP A 1 93 ? 19.231 13.862 -18.600 1.00 89.75 93 ASP A CA 1
ATOM 682 C C . ASP A 1 93 ? 18.677 15.233 -18.173 1.00 89.75 93 ASP A C 1
ATOM 684 O O . ASP A 1 93 ? 19.404 16.025 -17.579 1.00 89.75 93 ASP A O 1
ATOM 688 N N . ALA A 1 94 ? 17.363 15.451 -18.298 1.00 87.94 94 ALA A N 1
ATOM 689 C CA . ALA A 1 94 ? 16.701 16.664 -17.812 1.00 87.94 94 ALA A CA 1
ATOM 690 C C . ALA A 1 94 ? 16.867 16.866 -16.291 1.00 87.94 94 ALA A C 1
ATOM 692 O O . ALA A 1 94 ? 17.140 17.970 -15.821 1.00 87.94 94 ALA A O 1
ATOM 693 N N . MET A 1 95 ? 16.765 15.797 -15.488 1.00 86.81 95 MET A N 1
ATOM 694 C CA . MET A 1 95 ? 17.019 15.897 -14.044 1.00 86.81 95 MET A CA 1
ATOM 695 C C . MET A 1 95 ? 18.473 16.254 -13.720 1.00 86.81 95 MET A C 1
ATOM 697 O O . MET A 1 95 ? 18.734 16.954 -12.743 1.00 86.81 95 MET A O 1
ATOM 701 N N . ALA A 1 96 ? 19.435 15.784 -14.514 1.00 83.88 96 ALA A N 1
ATOM 702 C CA . ALA A 1 96 ? 20.840 16.110 -14.309 1.00 83.88 96 ALA A CA 1
ATOM 703 C C . ALA A 1 96 ? 21.136 17.603 -14.494 1.00 83.88 96 ALA A C 1
ATOM 705 O O . ALA A 1 96 ? 22.002 18.135 -13.801 1.00 83.88 96 ALA A O 1
ATOM 706 N N . GLU A 1 97 ? 20.417 18.256 -15.403 1.00 84.00 97 GLU A N 1
ATOM 707 C CA . GLU A 1 97 ? 20.564 19.679 -15.715 1.00 84.00 97 GLU A CA 1
ATOM 708 C C . GLU A 1 97 ? 20.001 20.581 -14.607 1.00 84.00 97 GLU A C 1
ATOM 710 O O . GLU A 1 97 ? 20.515 21.673 -14.383 1.00 84.00 97 GLU A O 1
ATOM 715 N N . THR A 1 98 ? 19.020 20.102 -13.830 1.00 80.31 98 THR A N 1
ATOM 716 C CA . THR A 1 98 ? 18.428 20.862 -12.706 1.00 80.31 98 THR A CA 1
ATOM 717 C C . THR A 1 98 ? 19.336 21.022 -11.472 1.00 80.31 98 THR A C 1
ATOM 719 O O . THR A 1 98 ? 18.924 21.617 -10.479 1.00 80.31 98 THR A O 1
ATOM 722 N N . GLY A 1 99 ? 20.579 20.520 -11.500 1.00 65.69 99 GLY A N 1
ATOM 723 C CA . GLY A 1 99 ? 21.583 20.769 -10.452 1.00 65.69 99 GLY A CA 1
ATOM 724 C C . GLY A 1 99 ? 21.362 20.022 -9.127 1.00 65.69 99 GLY A C 1
ATOM 725 O O . GLY A 1 99 ? 22.084 20.258 -8.156 1.00 65.69 99 GLY A O 1
ATOM 726 N N . GLY A 1 100 ? 20.400 19.095 -9.065 1.00 66.81 100 GLY A N 1
ATOM 727 C CA . GLY A 1 100 ? 20.180 18.237 -7.901 1.00 66.81 100 GLY A CA 1
ATOM 728 C C . GLY A 1 100 ? 21.388 17.333 -7.620 1.00 66.81 100 GLY A C 1
ATOM 729 O O . GLY A 1 100 ? 21.930 16.684 -8.517 1.00 66.81 100 GLY A O 1
ATOM 730 N N . ARG A 1 101 ? 21.825 17.266 -6.357 1.00 62.69 101 ARG A N 1
ATOM 731 C CA . ARG A 1 101 ? 22.958 16.431 -5.928 1.00 62.69 101 ARG A CA 1
ATOM 732 C C . ARG A 1 101 ? 22.618 14.950 -6.158 1.00 62.69 101 ARG A C 1
ATOM 734 O O . ARG A 1 101 ? 21.834 14.376 -5.408 1.00 62.69 101 ARG A O 1
ATOM 741 N N . ARG A 1 102 ? 23.184 14.316 -7.192 1.00 58.44 102 ARG A N 1
ATOM 742 C CA . ARG A 1 102 ? 22.989 12.872 -7.424 1.00 58.44 102 ARG A CA 1
ATOM 743 C C . ARG A 1 102 ? 23.659 12.064 -6.300 1.00 58.44 102 ARG A C 1
ATOM 745 O O . ARG A 1 102 ? 24.844 12.295 -6.048 1.00 58.44 102 ARG A O 1
ATOM 752 N N . PRO A 1 103 ? 23.001 11.060 -5.692 1.00 49.38 103 PRO A N 1
ATOM 753 C CA . PRO A 1 103 ? 23.739 9.953 -5.101 1.00 49.38 103 PRO A CA 1
ATOM 754 C C . PRO A 1 103 ? 24.470 9.220 -6.236 1.00 49.38 103 PRO A C 1
ATOM 756 O O . PRO A 1 103 ? 23.918 9.033 -7.324 1.00 49.38 103 PRO A O 1
ATOM 759 N N . ALA A 1 104 ? 25.747 8.898 -6.021 1.00 46.56 104 ALA A N 1
ATOM 760 C CA . ALA A 1 104 ? 26.631 8.361 -7.050 1.00 46.56 104 ALA A CA 1
ATOM 761 C C . ALA A 1 104 ? 25.987 7.169 -7.777 1.00 46.56 104 ALA A C 1
ATOM 763 O O . ALA A 1 104 ? 25.493 6.233 -7.154 1.00 46.56 104 ALA A O 1
ATOM 764 N N . ARG A 1 105 ? 26.001 7.218 -9.113 1.00 47.31 105 ARG A N 1
ATOM 765 C CA . ARG A 1 105 ? 25.528 6.142 -9.990 1.00 47.31 105 ARG A CA 1
ATOM 766 C C . ARG A 1 105 ? 26.277 4.861 -9.611 1.00 47.31 105 ARG A C 1
ATOM 768 O O . ARG A 1 105 ? 27.477 4.781 -9.877 1.00 47.31 105 ARG A O 1
ATOM 775 N N . SER A 1 106 ? 25.602 3.868 -9.026 1.00 39.25 106 SER A N 1
ATOM 776 C CA . SER A 1 106 ? 26.155 2.516 -8.981 1.00 39.25 106 SER A CA 1
ATOM 777 C C . SER A 1 106 ? 26.307 2.071 -10.433 1.00 39.25 106 SER A C 1
ATOM 779 O O . SER A 1 106 ? 25.348 1.919 -11.194 1.00 39.25 106 SER A O 1
ATOM 781 N N . ARG A 1 107 ? 27.559 2.003 -10.880 1.00 38.34 107 ARG A N 1
ATOM 782 C CA . ARG A 1 107 ? 27.902 1.386 -12.152 1.00 38.34 107 ARG A CA 1
ATOM 783 C C . ARG A 1 107 ? 27.574 -0.088 -11.984 1.00 38.34 107 ARG A C 1
ATOM 785 O O . ARG A 1 107 ? 28.350 -0.771 -11.345 1.00 38.34 107 ARG A O 1
ATOM 792 N N . GLU A 1 108 ? 26.409 -0.511 -12.466 1.00 45.91 108 GLU A N 1
ATOM 793 C CA . GLU A 1 108 ? 26.131 -1.830 -13.053 1.00 45.91 108 GLU A CA 1
ATOM 794 C C . GLU A 1 108 ? 24.625 -2.111 -13.051 1.00 45.91 108 GLU A C 1
ATOM 796 O O . GLU A 1 108 ? 24.050 -2.640 -12.108 1.00 45.91 108 GLU A O 1
ATOM 801 N N . CYS A 1 109 ? 23.984 -1.805 -14.176 1.00 33.53 109 CYS A N 1
ATOM 802 C CA . CYS A 1 109 ? 22.838 -2.575 -14.633 1.00 33.53 109 CYS A CA 1
ATOM 803 C C . CYS A 1 109 ? 23.051 -2.877 -16.122 1.00 33.53 109 CYS A C 1
ATOM 805 O O . CYS A 1 109 ? 22.709 -2.088 -16.996 1.00 33.53 109 CYS A O 1
ATOM 807 N N . GLY A 1 110 ? 23.728 -4.002 -16.375 1.00 36.28 110 GLY A N 1
ATOM 808 C CA . GLY A 1 110 ? 23.551 -4.828 -17.569 1.00 36.28 110 GLY A CA 1
ATOM 809 C C . GLY A 1 110 ? 24.064 -4.314 -18.917 1.00 36.28 110 GLY A C 1
ATOM 810 O O . GLY A 1 110 ? 23.280 -3.942 -19.783 1.00 36.28 110 GLY A O 1
ATOM 811 N N . THR A 1 111 ? 25.353 -4.510 -19.204 1.00 31.58 111 THR A N 1
ATOM 812 C CA . THR A 1 111 ? 25.749 -5.072 -20.512 1.00 31.58 111 THR A CA 1
ATOM 813 C C . THR A 1 111 ? 27.050 -5.850 -20.341 1.00 31.58 111 THR A C 1
ATOM 815 O O . THR A 1 111 ? 28.123 -5.265 -20.217 1.00 31.58 111 THR A O 1
ATOM 818 N N . LYS A 1 112 ? 26.966 -7.188 -20.308 1.00 38.28 112 LYS A N 1
ATOM 819 C CA . LYS A 1 112 ? 28.140 -8.071 -20.370 1.00 38.28 112 LYS A CA 1
ATOM 820 C C . LYS A 1 112 ? 28.868 -7.801 -21.690 1.00 38.28 112 LYS A C 1
ATOM 822 O O . LYS A 1 112 ? 28.470 -8.306 -22.739 1.00 38.28 112 LYS A O 1
ATOM 827 N N . ARG A 1 113 ? 29.923 -6.985 -21.658 1.00 33.41 113 ARG A N 1
ATOM 828 C CA . ARG A 1 113 ? 30.802 -6.782 -22.810 1.00 33.41 113 ARG A CA 1
ATOM 829 C C . ARG A 1 113 ? 31.753 -7.976 -22.883 1.00 33.41 113 ARG A C 1
ATOM 831 O O . ARG A 1 113 ? 32.648 -8.132 -22.063 1.00 33.41 113 ARG A O 1
ATOM 838 N N . ARG A 1 114 ? 31.479 -8.842 -23.856 1.00 36.59 114 ARG A N 1
ATOM 839 C CA . ARG A 1 114 ? 32.287 -9.981 -24.303 1.00 36.59 114 ARG A CA 1
ATOM 840 C C . ARG A 1 114 ? 33.762 -9.566 -24.425 1.00 36.59 114 ARG A C 1
ATOM 842 O O . ARG A 1 114 ? 34.090 -8.770 -25.303 1.00 36.59 114 ARG A O 1
ATOM 849 N N . LEU A 1 115 ? 34.629 -10.095 -23.562 1.00 34.59 115 LEU A N 1
ATOM 850 C CA . LEU A 1 115 ? 36.080 -9.974 -23.709 1.00 34.59 115 LEU A CA 1
ATOM 851 C C . LEU A 1 115 ? 36.484 -10.741 -24.975 1.00 34.59 115 LEU A C 1
ATOM 853 O O . LEU A 1 115 ? 36.366 -11.963 -25.034 1.00 34.59 115 LEU A O 1
ATOM 857 N N . ARG A 1 116 ? 36.881 -10.011 -26.023 1.00 30.86 116 ARG A N 1
ATOM 858 C CA . ARG A 1 116 ? 37.586 -10.586 -27.171 1.00 30.86 116 ARG A CA 1
ATOM 859 C C . ARG A 1 116 ? 39.061 -10.698 -26.790 1.00 30.86 116 ARG A C 1
ATOM 861 O O . ARG A 1 116 ? 39.655 -9.719 -26.353 1.00 30.86 116 ARG A O 1
ATOM 868 N N . SER A 1 117 ? 39.595 -11.904 -26.929 1.00 44.31 117 SER A N 1
ATOM 869 C CA . SER A 1 117 ? 41.008 -12.248 -26.808 1.00 44.31 117 SER A CA 1
ATOM 870 C C . SER A 1 117 ? 41.811 -11.695 -27.989 1.00 44.31 117 SER A C 1
ATOM 872 O O . SER A 1 117 ? 41.479 -12.005 -29.134 1.00 44.31 117 SER A O 1
ATOM 874 N N . THR A 1 118 ? 42.879 -10.955 -27.702 1.00 36.47 118 THR A N 1
ATOM 875 C CA . THR A 1 118 ? 43.939 -10.530 -28.641 1.00 36.47 118 THR A CA 1
ATOM 876 C C . THR A 1 118 ? 45.075 -10.010 -27.743 1.00 36.47 118 THR A C 1
ATOM 878 O O . THR A 1 118 ? 44.789 -9.165 -26.904 1.00 36.47 118 THR A O 1
ATOM 881 N N . THR A 1 119 ? 46.344 -10.414 -27.743 1.00 30.64 119 THR A N 1
ATOM 882 C CA . THR A 1 119 ? 47.165 -11.395 -28.463 1.00 30.64 119 THR A CA 1
ATOM 883 C C . THR A 1 119 ? 48.413 -11.585 -27.589 1.00 30.64 119 THR A C 1
ATOM 885 O O . THR A 1 119 ? 48.935 -10.600 -27.074 1.00 30.64 119 THR A O 1
ATOM 888 N N . TRP A 1 120 ? 48.878 -12.821 -27.410 1.00 32.44 120 TRP A N 1
ATOM 889 C CA . TRP A 1 120 ? 50.261 -13.102 -27.021 1.00 32.44 120 TRP A CA 1
ATOM 890 C C . TRP A 1 120 ? 51.043 -13.313 -28.312 1.00 32.44 120 TRP A C 1
ATOM 892 O O . TRP A 1 120 ? 50.719 -14.254 -29.033 1.00 32.44 120 TRP A O 1
ATOM 902 N N . LEU A 1 121 ? 51.982 -12.413 -28.603 1.00 40.91 121 LEU A N 1
ATOM 903 C CA . LEU A 1 121 ? 53.253 -12.606 -29.309 1.00 40.91 121 LEU A CA 1
ATOM 904 C C . LEU A 1 121 ? 54.046 -11.301 -29.185 1.00 40.91 121 LEU A C 1
ATOM 906 O O . LEU A 1 121 ? 53.443 -10.235 -29.445 1.00 40.91 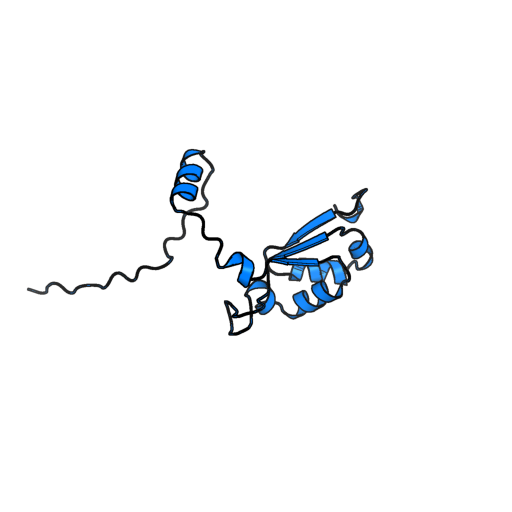121 LEU A O 1
#

Sequence (121 aa):
MLERSPSPLTIAAIGLLTNLAMLFIARPDLVGKIGHLAIMGGATGRGNVADHAEFNIHVDPHAAKVVMSAGAPITLATLDTTKNLRPPQSWFDAMAETGGRRPARSRECGTKRRLRSTTWL